Protein AF-A0A7V2S3G7-F1 (afdb_monomer_lite)

Structure (mmCIF, N/CA/C/O backbone):
data_AF-A0A7V2S3G7-F1
#
_entry.id   AF-A0A7V2S3G7-F1
#
loop_
_atom_site.group_PDB
_atom_site.id
_atom_site.type_symbol
_atom_site.label_atom_id
_atom_site.label_alt_id
_atom_site.label_comp_id
_atom_site.label_asym_id
_atom_site.label_entity_id
_atom_site.label_seq_id
_atom_site.pdbx_PDB_ins_code
_atom_site.Cartn_x
_atom_site.Cartn_y
_atom_site.Cartn_z
_atom_site.occupancy
_atom_site.B_iso_or_equiv
_atom_site.auth_seq_id
_atom_site.auth_comp_id
_atom_site.auth_asym_id
_atom_site.auth_atom_id
_atom_site.pdbx_PDB_model_num
ATOM 1 N N . GLY A 1 1 ? -11.146 9.012 4.480 1.00 79.06 1 GLY A N 1
ATOM 2 C CA . GLY A 1 1 ? -12.473 9.544 4.109 1.00 79.06 1 GLY A CA 1
ATOM 3 C C . GLY A 1 1 ? -12.677 10.913 4.724 1.00 79.06 1 GLY A C 1
ATOM 4 O O . GLY A 1 1 ? -11.947 11.265 5.648 1.00 79.06 1 GLY A O 1
ATOM 5 N N . ARG A 1 2 ? -13.649 11.676 4.220 1.00 82.81 2 ARG A N 1
ATOM 6 C CA . ARG A 1 2 ? -13.966 13.032 4.687 1.00 82.81 2 ARG A CA 1
ATOM 7 C C . ARG A 1 2 ? -15.419 13.086 5.150 1.00 82.81 2 ARG A C 1
ATOM 9 O O . ARG A 1 2 ? -16.296 12.573 4.460 1.00 82.81 2 ARG A O 1
ATOM 16 N N . HIS A 1 3 ? -15.658 13.686 6.301 1.00 82.56 3 HIS A N 1
ATOM 17 C CA . HIS A 1 3 ? -16.981 13.988 6.823 1.00 82.56 3 HIS A CA 1
ATOM 18 C C . HIS A 1 3 ? -17.018 15.472 7.203 1.00 82.56 3 HIS A C 1
ATOM 20 O O . HIS A 1 3 ? -16.137 15.926 7.933 1.00 82.56 3 HIS A O 1
ATOM 26 N N . GLY A 1 4 ? -17.993 16.220 6.680 1.00 81.88 4 GLY A N 1
ATOM 27 C CA . GLY A 1 4 ? -18.073 17.678 6.836 1.00 81.88 4 GLY A CA 1
ATOM 28 C C . GLY A 1 4 ? -17.220 18.469 5.832 1.00 81.88 4 GLY A C 1
ATOM 29 O O . GLY A 1 4 ? -16.763 17.937 4.815 1.00 81.88 4 GLY A O 1
ATOM 30 N N . ASN A 1 5 ? -17.026 19.762 6.108 1.00 81.44 5 ASN A N 1
ATOM 31 C CA . ASN A 1 5 ? -16.359 20.702 5.204 1.00 81.44 5 ASN A CA 1
ATOM 32 C C . ASN A 1 5 ? -14.865 20.869 5.539 1.00 81.44 5 ASN A C 1
ATOM 34 O O . ASN A 1 5 ? -14.447 21.893 6.065 1.00 81.44 5 ASN A O 1
ATOM 38 N N . LEU A 1 6 ? -14.069 19.832 5.269 1.00 81.94 6 LEU A N 1
ATOM 39 C CA . LEU A 1 6 ? -12.608 19.865 5.440 1.00 81.94 6 LEU A CA 1
ATOM 40 C C . LEU A 1 6 ? -11.884 20.187 4.121 1.00 81.94 6 LEU A C 1
ATOM 42 O O . LEU A 1 6 ? -12.415 19.837 3.055 1.00 81.94 6 LEU A O 1
ATOM 46 N N . PRO A 1 7 ? -10.671 20.776 4.165 1.00 82.31 7 PRO A N 1
ATOM 47 C CA . PRO A 1 7 ? -9.811 20.928 2.994 1.00 82.31 7 PRO A CA 1
ATOM 48 C C . PRO A 1 7 ? -9.631 19.600 2.250 1.00 82.31 7 PRO A C 1
ATOM 50 O O . PRO A 1 7 ? -9.636 18.527 2.850 1.00 82.31 7 PRO A O 1
ATOM 53 N N . ARG A 1 8 ? -9.462 19.650 0.925 1.00 73.25 8 ARG A N 1
ATOM 54 C CA . ARG A 1 8 ? -9.462 18.445 0.070 1.00 73.25 8 ARG A CA 1
ATOM 55 C C . ARG A 1 8 ? -8.387 17.417 0.449 1.00 73.25 8 ARG A C 1
ATOM 57 O O . ARG A 1 8 ? -8.601 16.225 0.248 1.00 73.25 8 ARG A O 1
ATOM 64 N N . MET A 1 9 ? -7.265 17.883 0.994 1.00 75.88 9 MET A N 1
ATOM 65 C CA . MET A 1 9 ? -6.134 17.045 1.408 1.00 75.88 9 MET A CA 1
ATOM 66 C C . MET A 1 9 ? -6.301 16.470 2.822 1.00 75.88 9 MET A C 1
ATOM 68 O O . MET A 1 9 ? -5.511 15.629 3.239 1.00 75.88 9 MET A O 1
ATOM 72 N N . GLU A 1 10 ? -7.341 16.873 3.556 1.00 79.50 10 GLU A N 1
ATOM 73 C CA . GLU A 1 10 ? -7.599 16.378 4.900 1.00 79.50 10 GLU A CA 1
ATOM 74 C C . GLU A 1 10 ? -8.640 15.260 4.919 1.00 79.50 10 GLU A C 1
ATOM 76 O O . GLU A 1 10 ? -9.700 15.290 4.288 1.00 79.50 10 GLU A O 1
ATOM 81 N N . THR A 1 11 ? -8.336 14.248 5.721 1.00 82.25 11 THR A N 1
ATOM 82 C CA . THR A 1 11 ? -9.245 13.149 6.038 1.00 82.25 11 THR A CA 1
ATOM 83 C C . THR A 1 11 ? -9.568 13.179 7.524 1.00 82.25 11 THR A C 1
ATOM 85 O O . THR A 1 11 ? -8.735 13.565 8.325 1.00 82.25 11 THR A O 1
ATOM 88 N N . ASN A 1 12 ? -10.758 12.764 7.930 1.00 85.12 12 ASN A N 1
ATOM 89 C CA . ASN A 1 12 ? -11.127 12.633 9.349 1.00 85.12 12 ASN A CA 1
ATOM 90 C C . ASN A 1 12 ? -11.925 11.358 9.633 1.00 85.12 12 ASN A C 1
ATOM 92 O O . ASN A 1 12 ? -12.243 11.060 10.777 1.00 85.12 12 ASN A O 1
ATOM 96 N N . ARG A 1 13 ? -12.228 10.576 8.594 1.00 88.69 13 ARG A N 1
ATOM 97 C CA . ARG A 1 13 ? -12.932 9.302 8.704 1.00 88.69 13 ARG A CA 1
ATOM 98 C C . ARG A 1 13 ? -12.038 8.168 8.227 1.00 88.69 13 ARG A C 1
ATOM 100 O O . ARG A 1 13 ? -11.567 8.201 7.084 1.00 88.69 13 ARG A O 1
ATOM 107 N N . LEU A 1 14 ? -11.869 7.150 9.067 1.00 92.38 14 LEU A N 1
ATOM 108 C CA . LEU A 1 14 ? -11.242 5.892 8.679 1.00 92.38 14 LEU A CA 1
ATOM 109 C C . LEU A 1 14 ? -12.155 5.161 7.683 1.00 92.38 14 LEU A C 1
ATOM 111 O O . LEU A 1 14 ? -13.349 5.001 7.931 1.00 92.38 14 LEU A O 1
ATOM 115 N N . VAL A 1 15 ? -11.606 4.758 6.538 1.00 92.94 15 VAL A N 1
ATOM 116 C CA . VAL A 1 15 ? -12.339 4.035 5.489 1.00 92.94 15 VAL A CA 1
ATOM 117 C C . VAL A 1 15 ? -11.850 2.595 5.483 1.00 92.94 15 VAL A C 1
ATOM 119 O O . VAL A 1 15 ? -10.666 2.351 5.287 1.00 92.94 15 VAL A O 1
ATOM 122 N N . THR A 1 16 ? -12.768 1.659 5.704 1.00 94.50 16 THR A N 1
ATOM 123 C CA . THR A 1 16 ? -12.495 0.211 5.777 1.00 94.50 16 THR A CA 1
ATOM 124 C C . THR A 1 16 ? -13.376 -0.592 4.814 1.00 94.50 16 THR A C 1
ATOM 126 O O . THR A 1 16 ? -13.450 -1.816 4.892 1.00 94.50 16 THR A O 1
ATOM 129 N N . GLU A 1 17 ? -14.062 0.098 3.902 1.00 91.25 17 GLU A N 1
ATOM 130 C CA . GLU A 1 17 ? -15.007 -0.474 2.943 1.00 91.25 17 GLU A CA 1
ATOM 131 C C . GLU A 1 17 ? -14.403 -0.573 1.534 1.00 91.25 17 GLU A C 1
ATOM 133 O O . GLU A 1 17 ? -13.389 0.053 1.212 1.00 91.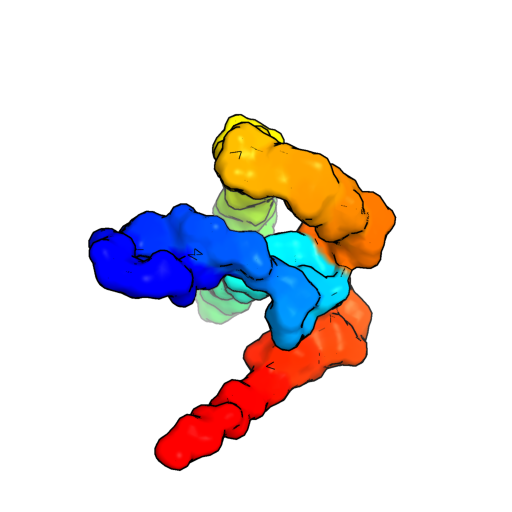25 17 GLU A O 1
ATOM 138 N N . GLY A 1 18 ? -15.035 -1.377 0.674 1.00 90.38 18 GLY A N 1
ATOM 139 C CA . GLY A 1 18 ? -14.561 -1.618 -0.690 1.00 90.38 18 GLY A CA 1
ATOM 140 C C . GLY A 1 18 ? -13.184 -2.299 -0.700 1.00 90.38 18 GLY A C 1
ATOM 141 O O . GLY A 1 18 ? -12.998 -3.271 0.038 1.00 90.38 18 GLY A O 1
ATOM 142 N N . PRO A 1 19 ? -12.207 -1.824 -1.493 1.00 92.50 19 PRO A N 1
ATOM 143 C CA . PRO A 1 19 ? -10.883 -2.446 -1.556 1.00 92.50 19 PRO A CA 1
ATOM 144 C C . PRO A 1 19 ? -10.117 -2.362 -0.226 1.00 92.50 19 PRO A C 1
ATOM 146 O O . PRO A 1 19 ? -9.352 -3.272 0.099 1.00 92.50 19 PRO A O 1
ATOM 149 N N . TYR A 1 20 ? -10.395 -1.340 0.594 1.00 93.44 20 TYR A N 1
ATOM 150 C CA . TYR A 1 20 ? -9.816 -1.196 1.933 1.00 93.44 20 TYR A CA 1
ATOM 151 C C . TYR A 1 20 ? -10.282 -2.294 2.902 1.00 93.44 20 TYR A C 1
ATOM 153 O O . TYR A 1 20 ? -9.641 -2.547 3.910 1.00 93.44 20 TYR A O 1
ATOM 161 N N . ARG A 1 21 ? -11.355 -3.033 2.596 1.00 94.62 21 ARG A N 1
ATOM 162 C CA . ARG A 1 21 ? -11.751 -4.197 3.406 1.00 94.62 21 ARG A CA 1
ATOM 163 C C . ARG A 1 21 ? -10.739 -5.343 3.319 1.00 94.62 21 ARG A C 1
ATOM 165 O O . ARG A 1 21 ? -10.658 -6.167 4.226 1.00 94.62 21 ARG A O 1
ATOM 172 N N . HIS A 1 22 ? -10.016 -5.432 2.207 1.00 94.62 22 HIS A N 1
ATOM 173 C CA . HIS A 1 22 ? -9.153 -6.566 1.888 1.00 94.62 22 HIS A CA 1
ATOM 174 C C . HIS A 1 22 ? -7.669 -6.273 2.091 1.00 94.62 22 HIS A C 1
ATOM 176 O O . HIS A 1 22 ? -6.885 -7.200 2.292 1.00 94.62 22 HIS A O 1
ATOM 182 N N . MET A 1 23 ? -7.278 -5.003 2.024 1.00 95.94 23 MET A N 1
ATOM 183 C CA . MET A 1 23 ? -5.903 -4.571 2.222 1.00 95.94 23 MET A CA 1
ATOM 184 C C . MET A 1 23 ? -5.851 -3.119 2.690 1.00 95.94 23 MET A C 1
ATOM 186 O O . MET A 1 23 ? -6.697 -2.318 2.303 1.00 95.94 23 MET A O 1
ATOM 190 N N . ARG A 1 24 ? -4.851 -2.765 3.501 1.00 96.12 24 ARG A N 1
ATOM 191 C CA . ARG A 1 24 ? -4.719 -1.403 4.043 1.00 96.12 24 ARG A CA 1
ATOM 192 C C . ARG A 1 24 ? -4.291 -0.381 2.996 1.00 96.12 24 ARG A C 1
ATOM 194 O O . ARG A 1 24 ? -4.710 0.770 3.078 1.00 96.12 24 ARG A O 1
ATOM 201 N N . HIS A 1 25 ? -3.542 -0.834 1.990 1.00 95.56 25 HIS A N 1
ATOM 202 C CA . HIS A 1 25 ? -2.840 0.020 1.034 1.00 95.56 25 HIS A CA 1
ATOM 203 C C . HIS A 1 25 ? -3.171 -0.323 -0.435 1.00 95.56 25 HIS A C 1
ATOM 205 O O . HIS A 1 25 ? -2.266 -0.590 -1.226 1.00 95.56 25 HIS A O 1
ATOM 211 N N . PRO A 1 26 ? -4.459 -0.334 -0.847 1.00 93.56 26 PRO A N 1
ATOM 212 C CA . PRO A 1 26 ? -4.854 -0.745 -2.199 1.00 93.56 26 PRO A CA 1
ATOM 213 C C . PRO A 1 26 ? -4.347 0.192 -3.300 1.00 93.56 26 PRO A C 1
ATOM 215 O O . PRO A 1 26 ? -4.079 -0.261 -4.408 1.00 93.56 26 PRO A O 1
ATOM 218 N N . MET A 1 27 ? -4.188 1.485 -3.003 1.00 91.31 27 MET A N 1
ATOM 219 C CA . MET A 1 27 ? -3.632 2.463 -3.944 1.00 91.31 27 MET A CA 1
ATOM 220 C C . MET A 1 27 ? -2.148 2.190 -4.219 1.00 91.31 27 MET A C 1
ATOM 222 O O . MET A 1 27 ? -1.731 2.132 -5.374 1.00 91.31 27 MET A O 1
ATOM 226 N N . HIS A 1 28 ? -1.376 1.941 -3.157 1.00 93.62 28 HIS A N 1
ATOM 227 C CA . HIS A 1 28 ? 0.047 1.602 -3.243 1.00 93.62 28 HIS A CA 1
ATOM 228 C C . HIS A 1 28 ? 0.290 0.302 -3.995 1.00 93.62 28 HIS A C 1
ATOM 230 O O . HIS A 1 28 ? 1.297 0.168 -4.676 1.00 93.62 28 HIS A O 1
ATOM 236 N N . LEU A 1 29 ? -0.662 -0.635 -3.963 1.00 92.06 29 LEU A N 1
ATOM 237 C CA . LEU A 1 29 ? -0.558 -1.842 -4.774 1.00 92.06 29 LEU A CA 1
ATOM 238 C C . LEU A 1 29 ? -0.443 -1.524 -6.274 1.00 92.06 29 LEU A C 1
ATOM 240 O O . LEU A 1 29 ? 0.394 -2.106 -6.954 1.00 92.06 29 LEU A O 1
ATOM 244 N N . GLY A 1 30 ? -1.248 -0.590 -6.788 1.00 88.56 30 GLY A N 1
ATOM 245 C CA . GLY A 1 30 ? -1.144 -0.149 -8.182 1.00 88.56 30 GLY A CA 1
ATOM 246 C C . GLY A 1 30 ? 0.191 0.538 -8.472 1.00 88.56 30 GLY A C 1
ATOM 247 O O . GLY A 1 30 ? 0.808 0.272 -9.503 1.00 88.56 30 GLY A O 1
ATOM 248 N N . LEU A 1 31 ? 0.666 1.356 -7.529 1.00 88.88 31 LEU A N 1
ATOM 249 C CA . LEU A 1 31 ? 1.953 2.041 -7.632 1.00 88.88 31 LEU A CA 1
ATOM 250 C C . LEU A 1 31 ? 3.143 1.071 -7.600 1.00 88.88 31 LEU A C 1
ATOM 252 O O . LEU A 1 31 ? 4.156 1.356 -8.211 1.00 88.88 31 LEU A O 1
ATOM 256 N N . LEU A 1 32 ? 3.025 -0.099 -6.965 1.00 88.81 32 LEU A N 1
ATOM 257 C CA . LEU A 1 32 ? 4.060 -1.138 -7.034 1.00 88.81 32 LEU A CA 1
ATOM 258 C C . LEU A 1 32 ? 4.151 -1.776 -8.428 1.00 88.81 32 LEU A C 1
ATOM 260 O O . LEU A 1 32 ? 5.236 -2.136 -8.877 1.00 88.81 32 LEU A O 1
ATOM 264 N N . PHE A 1 33 ? 3.020 -1.930 -9.122 1.00 88.56 33 PHE A N 1
ATOM 265 C CA . PHE A 1 33 ? 2.980 -2.584 -10.433 1.00 88.56 33 PHE A CA 1
ATOM 266 C C . PHE A 1 33 ? 3.255 -1.641 -11.602 1.00 88.56 33 PHE A C 1
ATOM 268 O O . PHE A 1 33 ? 3.726 -2.099 -12.641 1.00 88.56 33 PHE A O 1
ATOM 275 N N . PHE A 1 34 ? 2.968 -0.348 -11.461 1.00 87.50 34 PHE A N 1
ATOM 276 C CA . PHE A 1 34 ? 3.137 0.617 -12.546 1.00 87.50 34 PHE A CA 1
ATOM 277 C C . PHE A 1 34 ? 4.596 0.730 -13.048 1.00 87.50 34 PHE A C 1
ATOM 279 O O . PHE A 1 34 ? 4.814 0.558 -14.250 1.00 87.50 34 PHE A O 1
ATOM 286 N N . PRO A 1 35 ? 5.608 0.907 -12.180 1.00 84.00 35 PRO A N 1
ATOM 287 C CA . PRO A 1 35 ? 7.010 0.966 -12.583 1.00 84.00 35 PRO A CA 1
ATOM 288 C C . PRO A 1 35 ? 7.481 -0.354 -13.170 1.00 84.00 3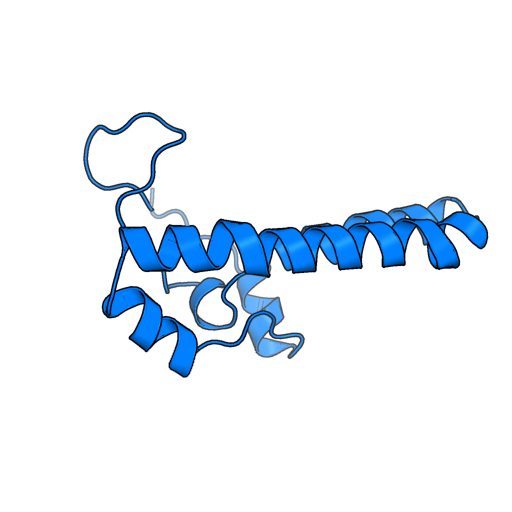5 PRO A C 1
ATOM 290 O O . PRO A 1 35 ? 8.228 -0.359 -14.139 1.00 84.00 35 PRO A O 1
ATOM 293 N N . LEU A 1 36 ? 7.008 -1.478 -12.624 1.00 85.94 36 LEU A N 1
ATOM 294 C CA . LEU A 1 36 ? 7.326 -2.804 -13.138 1.00 85.94 36 LEU A CA 1
ATOM 295 C C . LEU A 1 36 ? 6.794 -2.986 -14.567 1.00 85.94 36 LEU A C 1
ATOM 297 O O . LEU A 1 36 ? 7.537 -3.403 -15.451 1.00 85.94 36 LEU A O 1
ATOM 301 N N . ALA A 1 37 ? 5.532 -2.630 -14.815 1.00 88.56 37 ALA A N 1
ATOM 302 C CA . ALA A 1 37 ? 4.933 -2.681 -16.147 1.00 88.56 37 ALA A CA 1
ATOM 303 C C . ALA A 1 37 ? 5.666 -1.761 -17.135 1.00 88.56 37 ALA A C 1
ATOM 305 O O . ALA A 1 37 ? 5.947 -2.162 -18.265 1.00 88.56 37 ALA A O 1
ATOM 306 N N . PHE A 1 38 ? 6.028 -0.554 -16.695 1.00 87.31 38 PHE A N 1
ATOM 307 C CA . PHE A 1 38 ? 6.812 0.381 -17.497 1.00 87.31 38 PHE A CA 1
ATOM 308 C C . PHE A 1 38 ? 8.216 -0.160 -17.807 1.00 87.31 38 PHE A C 1
ATOM 310 O O . PHE A 1 38 ? 8.667 -0.079 -18.946 1.00 87.31 38 PHE A O 1
ATOM 317 N N . ALA A 1 39 ? 8.882 -0.776 -16.830 1.00 86.62 39 ALA A N 1
ATOM 318 C CA . ALA A 1 39 ? 10.198 -1.389 -16.981 1.00 86.62 39 ALA A CA 1
ATOM 319 C C . ALA A 1 39 ? 10.194 -2.513 -18.027 1.00 86.62 39 ALA A C 1
ATOM 321 O O . ALA A 1 39 ? 11.091 -2.584 -18.868 1.00 86.62 39 ALA A O 1
ATOM 322 N N . PHE A 1 40 ? 9.159 -3.361 -17.994 1.00 87.19 40 PHE A N 1
ATOM 323 C CA . PHE A 1 40 ? 8.944 -4.400 -19.000 1.00 87.19 40 PHE A CA 1
ATOM 324 C C . PHE A 1 40 ? 8.731 -3.807 -20.393 1.00 87.19 40 PHE A C 1
ATOM 326 O O . PHE A 1 40 ? 9.328 -4.294 -21.350 1.00 87.19 40 PHE A O 1
ATOM 333 N N . LEU A 1 41 ? 7.932 -2.741 -20.511 1.00 89.44 41 LEU A N 1
ATOM 334 C CA . LEU A 1 41 ? 7.677 -2.080 -21.793 1.00 89.44 41 LEU A CA 1
ATOM 335 C C . LEU A 1 41 ? 8.929 -1.390 -22.358 1.00 89.44 41 LEU A C 1
ATOM 337 O O . LEU A 1 41 ? 9.155 -1.419 -23.563 1.00 89.44 41 LEU A O 1
ATOM 341 N N . ALA A 1 42 ? 9.756 -0.803 -21.492 1.00 88.75 42 ALA A N 1
ATOM 342 C CA . ALA A 1 42 ? 11.016 -0.170 -21.869 1.00 88.75 42 ALA A CA 1
ATOM 343 C C . ALA A 1 42 ? 12.114 -1.180 -22.258 1.00 88.75 42 ALA A C 1
ATOM 345 O O . ALA A 1 42 ? 13.137 -0.780 -22.809 1.00 88.75 42 ALA A O 1
ATOM 346 N N . GLY A 1 43 ? 11.938 -2.472 -21.948 1.00 87.94 43 GLY A N 1
ATOM 347 C CA . GLY A 1 43 ? 12.895 -3.529 -22.287 1.00 87.94 43 GLY A CA 1
ATOM 348 C C . GLY A 1 43 ? 14.254 -3.400 -21.591 1.00 87.94 43 GLY A C 1
ATOM 349 O O . GLY A 1 43 ? 15.237 -3.951 -22.078 1.00 87.94 43 GLY A O 1
ATOM 350 N N . SER A 1 44 ? 14.335 -2.666 -20.474 1.00 86.31 44 SER A N 1
ATOM 351 C CA . SER A 1 44 ? 15.591 -2.390 -19.767 1.00 86.31 44 SER A CA 1
ATOM 352 C C . SER A 1 44 ? 15.740 -3.274 -18.522 1.00 86.31 44 SER A C 1
ATOM 354 O O . SER A 1 44 ? 15.049 -3.040 -17.523 1.00 86.31 44 SER A O 1
ATOM 356 N N . PRO A 1 45 ? 16.667 -4.255 -18.516 1.00 85.94 45 PRO A N 1
ATOM 357 C CA . PRO A 1 45 ? 16.899 -5.116 -17.356 1.00 85.94 45 PRO A CA 1
ATOM 358 C C . PRO A 1 45 ? 17.291 -4.332 -16.102 1.00 85.94 45 PRO A C 1
ATOM 360 O O . PRO A 1 45 ? 16.848 -4.667 -15.008 1.00 85.94 45 PRO A O 1
ATOM 363 N N . SER A 1 46 ? 18.057 -3.247 -16.246 1.00 84.81 46 SER A N 1
ATOM 364 C CA . SER A 1 46 ? 18.450 -2.386 -15.123 1.00 84.81 46 SER A CA 1
ATOM 365 C C . SER A 1 46 ? 17.243 -1.733 -14.450 1.00 84.81 46 SER A C 1
ATOM 367 O O . SER A 1 46 ? 17.207 -1.594 -13.230 1.00 84.81 46 SER A O 1
ATOM 369 N N . PHE A 1 47 ? 16.219 -1.368 -15.222 1.00 85.81 47 PHE A N 1
ATOM 370 C CA . PHE A 1 47 ? 15.005 -0.766 -14.676 1.00 85.81 47 PHE A CA 1
ATOM 371 C C . PHE A 1 47 ? 14.180 -1.791 -13.883 1.00 85.81 47 PHE A C 1
ATOM 373 O O . PHE A 1 47 ? 13.680 -1.489 -12.801 1.00 85.81 47 PHE A O 1
ATOM 380 N N . ILE A 1 48 ? 14.111 -3.026 -14.385 1.00 87.31 48 ILE A N 1
ATOM 381 C CA . ILE A 1 48 ? 13.414 -4.144 -13.736 1.00 87.31 48 ILE A CA 1
ATOM 382 C C . ILE A 1 48 ? 14.145 -4.590 -12.463 1.00 87.31 48 ILE A C 1
ATOM 384 O O . ILE A 1 48 ? 13.504 -4.868 -11.455 1.00 87.31 48 ILE A O 1
ATOM 388 N N . LEU A 1 49 ? 15.477 -4.680 -12.506 1.00 89.56 49 LEU A N 1
ATOM 389 C CA . LEU A 1 49 ? 16.276 -5.279 -11.433 1.00 89.56 49 LEU A CA 1
ATOM 390 C C . LEU A 1 49 ? 16.713 -4.282 -10.356 1.00 89.56 49 LEU A C 1
ATOM 392 O O . LEU A 1 49 ? 17.012 -4.703 -9.242 1.00 89.56 49 LEU A O 1
ATOM 396 N N . ILE A 1 50 ? 16.763 -2.985 -10.667 1.00 90.69 50 ILE A N 1
ATOM 397 C CA . ILE A 1 50 ? 17.260 -1.959 -9.738 1.00 90.69 50 ILE A CA 1
ATOM 398 C C . ILE A 1 50 ? 16.150 -0.979 -9.378 1.00 90.69 50 ILE A C 1
ATOM 400 O O . ILE A 1 50 ? 15.800 -0.852 -8.207 1.00 90.69 50 ILE A O 1
ATOM 404 N N . ILE A 1 51 ? 15.577 -0.301 -10.375 1.00 89.94 51 ILE A N 1
ATOM 405 C CA . ILE A 1 51 ? 14.659 0.819 -10.130 1.00 89.94 51 ILE A CA 1
ATOM 406 C C . ILE A 1 51 ? 13.347 0.338 -9.509 1.00 89.94 51 ILE A C 1
ATOM 408 O O . ILE A 1 51 ? 12.967 0.834 -8.451 1.00 89.94 51 ILE A O 1
ATOM 412 N N . ALA A 1 52 ? 12.689 -0.661 -10.103 1.00 89.62 52 ALA A N 1
ATOM 413 C CA . ALA A 1 52 ? 11.413 -1.155 -9.586 1.00 89.62 52 ALA A CA 1
ATOM 414 C C . ALA A 1 52 ? 11.517 -1.720 -8.146 1.00 89.62 52 ALA A C 1
ATOM 416 O O . ALA A 1 52 ? 10.688 -1.354 -7.308 1.00 89.62 52 ALA A O 1
ATOM 417 N N . PRO A 1 53 ? 12.533 -2.534 -7.784 1.00 91.50 53 PRO A N 1
ATOM 418 C CA . PRO A 1 53 ? 12.731 -2.963 -6.400 1.00 91.50 53 PRO A CA 1
ATOM 419 C C . PRO A 1 53 ? 13.069 -1.816 -5.443 1.00 91.50 53 PRO A C 1
ATOM 421 O O . PRO A 1 53 ? 12.580 -1.813 -4.313 1.00 91.50 53 PRO A O 1
ATOM 424 N N . ALA A 1 54 ? 13.878 -0.840 -5.872 1.00 93.25 54 ALA A N 1
ATOM 425 C CA . ALA A 1 54 ? 14.229 0.315 -5.046 1.00 93.25 54 ALA A CA 1
ATOM 426 C C . ALA A 1 54 ? 13.002 1.186 -4.736 1.00 93.25 54 ALA A C 1
ATOM 428 O O . ALA A 1 54 ? 12.795 1.575 -3.586 1.00 93.25 54 ALA A O 1
ATOM 429 N N . GLU A 1 55 ? 12.154 1.437 -5.732 1.00 92.31 55 GLU A N 1
ATOM 430 C CA . GLU A 1 55 ? 10.897 2.163 -5.556 1.00 92.31 55 GLU A CA 1
ATOM 431 C C . GLU A 1 55 ? 9.922 1.399 -4.653 1.00 92.31 55 GLU A C 1
ATOM 433 O O . GLU A 1 55 ? 9.345 1.977 -3.728 1.00 92.31 55 GLU A O 1
ATOM 438 N N . ALA A 1 56 ? 9.787 0.085 -4.857 1.00 92.62 56 ALA A N 1
ATOM 439 C CA . ALA A 1 56 ? 8.969 -0.759 -3.997 1.00 92.62 56 ALA A CA 1
ATOM 440 C C . ALA A 1 56 ? 9.441 -0.708 -2.537 1.00 92.62 56 ALA A C 1
ATOM 442 O O . ALA A 1 56 ? 8.629 -0.537 -1.626 1.00 92.62 56 ALA A O 1
ATOM 443 N N . LEU A 1 57 ? 10.753 -0.801 -2.304 1.00 95.44 57 LEU A N 1
ATOM 444 C CA . LEU A 1 57 ? 11.333 -0.688 -0.969 1.00 95.44 57 LEU A CA 1
ATOM 445 C C . LEU A 1 57 ? 11.054 0.686 -0.351 1.00 95.44 57 LEU A C 1
ATOM 447 O O . LEU A 1 57 ? 10.608 0.757 0.793 1.00 95.44 57 LEU A O 1
ATOM 451 N N . PHE A 1 58 ? 11.272 1.765 -1.104 1.00 95.69 58 PHE A N 1
ATOM 452 C CA . PHE A 1 58 ? 11.005 3.126 -0.645 1.00 95.69 58 PHE A CA 1
ATOM 453 C C . PHE A 1 58 ? 9.544 3.304 -0.212 1.00 95.69 58 PHE A C 1
ATOM 455 O O . PHE A 1 58 ? 9.271 3.791 0.885 1.00 95.69 58 PHE A O 1
ATOM 462 N N . MET A 1 59 ? 8.599 2.826 -1.019 1.00 95.25 59 MET A N 1
ATOM 463 C CA . MET A 1 59 ? 7.170 2.881 -0.711 1.00 95.25 59 MET A CA 1
ATOM 464 C C . MET A 1 59 ? 6.812 2.088 0.553 1.00 95.25 59 MET A C 1
ATOM 466 O O . MET A 1 59 ? 6.078 2.580 1.408 1.00 95.25 59 MET A O 1
ATOM 470 N N . LEU A 1 60 ? 7.367 0.882 0.722 1.00 95.50 60 LEU A N 1
ATOM 471 C CA . LEU A 1 60 ? 7.157 0.076 1.930 1.00 95.50 60 LEU A CA 1
ATOM 472 C C . LEU A 1 60 ? 7.701 0.768 3.187 1.00 95.50 60 LEU A C 1
ATOM 474 O O . LEU A 1 60 ? 7.079 0.691 4.250 1.00 95.50 60 LEU A O 1
ATOM 478 N N . LEU A 1 61 ? 8.841 1.455 3.076 1.00 97.25 61 LEU A N 1
ATOM 479 C CA . LEU A 1 61 ? 9.402 2.249 4.168 1.00 97.25 61 LEU A CA 1
ATOM 480 C C . LEU A 1 61 ? 8.501 3.441 4.507 1.00 97.25 61 LEU A C 1
ATOM 482 O O . LEU A 1 61 ? 8.192 3.637 5.683 1.00 97.25 61 LEU A O 1
ATOM 486 N N . MET A 1 62 ? 8.011 4.171 3.503 1.00 96.69 62 MET A N 1
ATOM 487 C CA . MET A 1 62 ? 7.074 5.285 3.690 1.00 96.69 62 MET A CA 1
ATOM 488 C C . MET A 1 62 ? 5.781 4.841 4.380 1.00 96.69 62 MET A C 1
ATOM 490 O O . MET A 1 62 ? 5.375 5.439 5.377 1.00 96.69 62 MET A O 1
ATOM 494 N N . ILE A 1 63 ? 5.184 3.731 3.937 1.00 96.44 63 ILE A N 1
ATOM 495 C CA . ILE A 1 63 ? 3.998 3.149 4.581 1.00 96.44 63 ILE A CA 1
ATOM 496 C C . ILE A 1 63 ? 4.279 2.842 6.056 1.00 96.44 63 ILE A C 1
ATOM 498 O O . ILE A 1 63 ? 3.502 3.197 6.943 1.00 96.44 63 ILE A O 1
ATOM 502 N N . LYS A 1 64 ? 5.403 2.176 6.328 1.00 97.06 64 LYS A N 1
ATOM 503 C CA . LYS A 1 64 ? 5.747 1.686 7.664 1.00 97.06 64 LYS A CA 1
ATOM 504 C C . LYS A 1 64 ? 6.076 2.806 8.651 1.00 97.06 64 LYS A C 1
ATOM 506 O O . LYS A 1 64 ? 5.728 2.686 9.823 1.00 97.06 64 LYS A O 1
ATOM 511 N N . TRP A 1 65 ? 6.800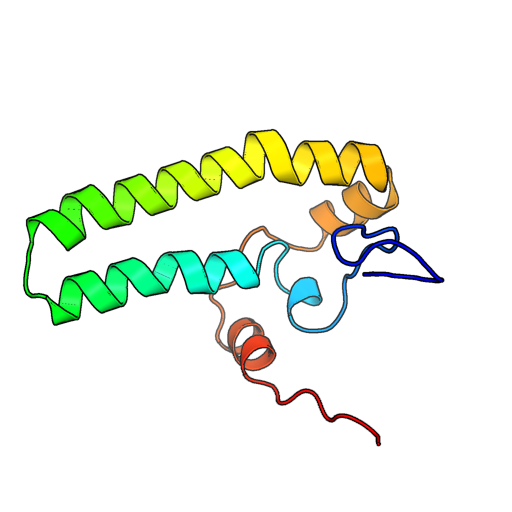 3.831 8.206 1.00 97.69 65 TRP A N 1
ATOM 512 C CA . TRP A 1 65 ? 7.385 4.851 9.085 1.00 97.69 65 TRP A CA 1
ATOM 513 C C . TRP A 1 65 ? 6.584 6.149 9.111 1.00 97.69 65 TRP A C 1
ATOM 515 O O . TRP A 1 65 ? 6.703 6.905 10.073 1.00 97.69 65 TRP A O 1
ATOM 525 N N . VAL A 1 66 ? 5.759 6.398 8.094 1.00 96.19 66 VAL A N 1
ATOM 526 C CA . VAL A 1 66 ? 4.987 7.637 7.971 1.00 96.19 66 VAL A CA 1
ATOM 527 C C . VAL A 1 66 ? 3.495 7.335 8.038 1.00 96.19 66 VAL A C 1
ATOM 529 O O . VAL A 1 66 ? 2.843 7.725 9.004 1.00 96.19 66 VAL A O 1
ATOM 532 N N . GLU A 1 67 ? 2.959 6.570 7.085 1.00 95.00 67 GLU A N 1
ATOM 533 C CA . GLU A 1 67 ? 1.502 6.435 6.935 1.00 95.00 67 GLU A CA 1
ATOM 534 C C . GLU A 1 67 ? 0.834 5.653 8.071 1.00 95.00 67 GLU A C 1
ATOM 536 O O . GLU A 1 67 ? -0.172 6.097 8.623 1.00 95.00 67 GLU A O 1
ATOM 541 N N . GLU A 1 68 ? 1.378 4.492 8.450 1.00 96.75 68 GLU A N 1
ATOM 542 C CA . GLU A 1 68 ? 0.813 3.668 9.527 1.00 96.75 68 GLU A CA 1
ATOM 543 C C . GLU A 1 68 ? 0.897 4.373 10.896 1.00 96.75 68 GLU A C 1
ATOM 545 O O . GLU A 1 68 ? -0.116 4.403 11.604 1.00 96.75 68 GLU A O 1
ATOM 550 N N . PRO A 1 69 ? 2.030 4.997 11.292 1.00 97.25 69 PRO A N 1
ATOM 551 C CA . PRO A 1 69 ? 2.091 5.792 12.516 1.00 97.25 69 PRO A CA 1
ATOM 552 C C . PRO A 1 69 ? 1.162 7.006 12.503 1.00 97.25 69 PRO A C 1
ATOM 554 O O . PRO A 1 69 ? 0.531 7.294 13.520 1.00 97.25 69 PRO A O 1
ATOM 557 N N . GLU A 1 70 ? 1.044 7.713 11.378 1.00 95.38 70 GLU A N 1
ATOM 558 C CA . GLU A 1 70 ? 0.135 8.854 11.256 1.00 95.38 70 GLU A CA 1
ATOM 559 C C . GLU A 1 70 ? -1.330 8.414 11.385 1.00 95.38 70 GLU A C 1
ATOM 561 O O . GLU A 1 70 ? -2.084 8.979 12.181 1.00 95.38 70 GLU A O 1
ATOM 566 N N . ALA A 1 71 ? -1.726 7.346 10.689 1.00 94.94 71 ALA A N 1
ATOM 567 C CA . ALA A 1 71 ? -3.065 6.776 10.793 1.00 94.94 71 ALA A CA 1
ATOM 568 C C . ALA A 1 71 ? -3.369 6.280 12.216 1.00 94.94 71 ALA A C 1
ATOM 570 O O . ALA A 1 71 ? -4.473 6.492 12.724 1.00 94.94 71 ALA A O 1
ATOM 571 N N . LEU A 1 72 ? -2.386 5.681 12.894 1.00 96.75 72 LEU A N 1
ATOM 572 C CA . LEU A 1 72 ? -2.508 5.265 14.288 1.00 96.75 72 LEU A CA 1
ATOM 573 C C . LEU A 1 72 ? -2.699 6.456 15.234 1.00 96.75 72 LEU A C 1
ATOM 575 O O . LEU A 1 72 ? -3.564 6.397 16.106 1.00 96.75 72 LEU A O 1
ATOM 579 N N . ARG A 1 73 ? -1.929 7.537 15.060 1.00 95.75 73 ARG A N 1
ATOM 580 C CA . ARG A 1 73 ? -2.080 8.778 15.843 1.00 95.75 73 ARG A CA 1
ATOM 581 C C . ARG A 1 73 ? -3.455 9.409 15.632 1.00 95.75 73 ARG A C 1
ATOM 583 O O . ARG A 1 73 ? -4.050 9.910 16.576 1.00 95.75 73 ARG A O 1
ATOM 590 N N . LYS A 1 74 ? -3.964 9.350 14.403 1.00 94.00 74 LYS A N 1
ATOM 591 C CA . LYS A 1 74 ? -5.212 9.994 13.989 1.00 94.00 74 LYS A CA 1
ATOM 592 C C . LYS A 1 74 ? -6.478 9.237 14.384 1.00 94.00 74 LYS A C 1
ATOM 594 O O . LYS A 1 74 ? -7.473 9.854 14.745 1.00 94.00 74 LYS A O 1
ATOM 599 N N . PHE A 1 75 ? -6.462 7.910 14.277 1.00 94.94 75 PHE A N 1
ATOM 600 C CA . PHE A 1 75 ? -7.653 7.066 14.432 1.00 94.94 75 PHE A CA 1
ATOM 601 C C . PHE A 1 75 ? -7.572 6.097 15.623 1.00 94.94 75 PHE A C 1
ATOM 603 O O . PHE A 1 75 ? -8.550 5.408 15.918 1.00 94.94 75 PHE A O 1
ATOM 610 N N . GLY A 1 76 ? -6.425 6.015 16.304 1.00 95.94 76 GLY A N 1
ATOM 611 C CA . GLY A 1 76 ? -6.258 5.280 17.557 1.00 95.94 76 GLY A CA 1
ATOM 612 C C . GLY A 1 76 ? -6.680 3.810 17.480 1.00 95.94 76 GLY A C 1
ATOM 613 O O . GLY A 1 76 ? -6.251 3.051 16.605 1.00 95.94 76 GLY A O 1
ATOM 614 N N . ASP A 1 77 ? -7.534 3.393 18.417 1.00 97.38 77 ASP A N 1
ATOM 615 C CA . ASP A 1 77 ? -7.961 1.997 18.558 1.00 97.38 77 ASP A CA 1
ATOM 616 C C . ASP A 1 77 ? -8.774 1.476 17.374 1.00 97.38 77 ASP A C 1
ATOM 618 O O . ASP A 1 77 ? -8.677 0.290 17.044 1.00 97.38 77 ASP A O 1
ATOM 622 N N . ALA A 1 78 ? -9.512 2.351 16.683 1.00 96.12 78 ALA A N 1
ATOM 623 C CA . ALA A 1 78 ? -10.232 1.978 15.471 1.00 96.12 78 ALA A CA 1
ATOM 624 C C . ALA A 1 78 ? -9.259 1.479 14.390 1.00 96.12 78 ALA A C 1
ATOM 626 O O . ALA A 1 78 ? -9.497 0.443 13.763 1.00 96.12 78 ALA A O 1
ATOM 627 N N . TYR A 1 79 ? -8.115 2.156 14.235 1.00 97.06 79 TYR A N 1
ATOM 628 C CA . TYR A 1 79 ? -7.069 1.718 13.314 1.00 97.06 79 TYR A CA 1
ATOM 629 C C . TYR A 1 79 ? -6.375 0.447 13.797 1.00 97.06 79 TYR A C 1
ATOM 631 O O . TYR A 1 79 ? -6.204 -0.481 13.013 1.00 97.06 79 TYR A O 1
ATOM 639 N N . ARG A 1 80 ? -6.072 0.321 15.099 1.00 97.25 80 ARG A N 1
ATOM 640 C CA . ARG A 1 80 ? -5.507 -0.928 15.651 1.00 97.25 80 ARG A CA 1
ATOM 641 C C . ARG A 1 80 ? -6.400 -2.135 15.382 1.00 97.25 80 ARG A C 1
ATOM 643 O O . ARG A 1 80 ? -5.903 -3.198 15.015 1.00 97.25 80 ARG A O 1
ATOM 650 N N . HIS A 1 81 ? -7.710 -1.986 15.561 1.00 97.56 81 HIS A N 1
ATOM 651 C CA . HIS A 1 81 ? -8.669 -3.049 15.284 1.00 97.56 81 HIS A CA 1
ATOM 652 C C . HIS A 1 81 ? -8.700 -3.419 13.799 1.00 97.56 81 HIS A C 1
ATOM 654 O O . HIS A 1 81 ? -8.706 -4.600 13.450 1.00 97.56 81 HIS A O 1
ATOM 660 N N . TYR A 1 82 ? -8.666 -2.412 12.929 1.00 97.31 82 TYR A N 1
ATOM 661 C CA . TYR A 1 82 ? -8.578 -2.598 11.489 1.00 97.31 82 TYR A CA 1
ATOM 662 C C . TYR A 1 82 ? -7.285 -3.322 11.070 1.00 97.31 82 TYR A C 1
ATOM 664 O O . TYR A 1 82 ? -7.350 -4.282 10.296 1.00 97.31 82 TYR A O 1
ATOM 672 N N . CYS A 1 83 ? -6.133 -2.959 11.645 1.00 96.88 83 CYS A N 1
ATOM 673 C CA . CYS A 1 83 ? -4.846 -3.586 11.336 1.00 96.88 83 CYS A CA 1
ATOM 674 C C . CYS A 1 83 ? -4.772 -5.068 11.726 1.00 96.88 83 CYS A C 1
ATOM 676 O O . CYS A 1 83 ? -4.079 -5.836 11.061 1.00 96.88 83 CYS A O 1
ATOM 678 N N . ARG A 1 84 ? -5.510 -5.501 12.757 1.00 97.19 84 ARG A N 1
ATOM 679 C CA . ARG A 1 84 ? -5.578 -6.922 13.144 1.00 97.19 84 ARG A CA 1
ATOM 680 C C . ARG A 1 84 ? -6.321 -7.795 12.133 1.00 97.19 84 ARG A C 1
ATOM 682 O O . ARG A 1 84 ? -6.092 -8.997 12.093 1.00 97.19 84 ARG A O 1
ATOM 689 N N . LYS A 1 85 ? -7.228 -7.209 11.350 1.00 96.31 85 LYS A N 1
ATOM 690 C CA . LYS A 1 85 ? -8.126 -7.941 10.442 1.00 96.31 85 LYS A CA 1
ATOM 691 C C . LYS A 1 85 ? -7.714 -7.859 8.975 1.00 96.31 85 LYS A C 1
ATOM 693 O O . LYS A 1 85 ? -8.143 -8.691 8.182 1.00 96.31 85 LYS A O 1
ATOM 698 N N . THR A 1 86 ? -6.904 -6.867 8.621 1.00 96.81 86 THR A N 1
ATOM 699 C CA . THR A 1 86 ? -6.672 -6.491 7.223 1.00 96.81 86 THR A CA 1
ATOM 700 C C . THR A 1 86 ? -5.177 -6.419 6.960 1.00 96.81 86 THR A C 1
ATOM 702 O O . THR A 1 86 ? -4.549 -5.591 7.599 1.00 96.81 86 THR A O 1
ATOM 705 N N . PRO A 1 87 ? -4.568 -7.214 6.067 1.00 96.56 87 PRO A N 1
ATOM 706 C CA . PRO A 1 87 ? -3.129 -7.148 5.774 1.00 96.56 87 PRO A CA 1
ATOM 707 C C . PRO A 1 87 ? -2.738 -5.858 5.025 1.00 96.56 87 PRO A C 1
ATOM 709 O O . PRO A 1 87 ? -3.604 -5.117 4.566 1.00 96.56 87 PRO A O 1
ATOM 712 N N . TRP A 1 88 ? -1.436 -5.588 4.844 1.00 95.56 88 TRP A N 1
ATOM 713 C CA . TRP A 1 88 ? -0.979 -4.474 3.987 1.00 95.56 88 TRP A CA 1
ATOM 714 C C . TRP A 1 88 ? -1.436 -4.616 2.544 1.00 95.56 88 TRP A C 1
ATOM 716 O O . TRP A 1 88 ? -1.999 -3.673 1.994 1.00 95.56 88 TRP A O 1
ATOM 726 N N . PHE A 1 89 ? -1.258 -5.812 1.983 1.00 95.31 89 PHE A N 1
ATOM 727 C CA . PHE A 1 89 ? -1.612 -6.149 0.610 1.00 95.31 89 PHE A CA 1
ATOM 728 C C . PHE A 1 89 ? -2.342 -7.493 0.569 1.00 95.31 89 PHE A C 1
ATOM 730 O O . PHE A 1 89 ? -2.062 -8.387 1.369 1.00 95.31 89 PHE A O 1
ATOM 737 N N . CYS A 1 90 ? -3.261 -7.650 -0.385 1.00 94.44 90 CYS A N 1
ATOM 738 C CA . CYS A 1 90 ? -3.892 -8.931 -0.691 1.00 94.44 90 CYS A CA 1
ATOM 739 C C . CYS A 1 90 ? -3.848 -9.179 -2.203 1.00 94.44 90 CYS A C 1
ATOM 741 O O . CYS A 1 90 ? -4.609 -8.582 -2.959 1.00 94.44 90 CYS A O 1
ATOM 743 N N . LEU A 1 91 ? -2.981 -10.099 -2.633 1.00 91.38 91 LEU A N 1
ATOM 744 C CA . LEU A 1 91 ? -2.817 -10.487 -4.042 1.00 91.38 91 LEU A CA 1
ATOM 745 C C . LEU A 1 91 ? -3.787 -11.594 -4.488 1.00 91.38 91 LEU A C 1
ATOM 747 O O . LEU A 1 91 ? -3.709 -12.081 -5.612 1.00 91.38 91 LEU A O 1
ATOM 751 N N . LYS A 1 92 ? -4.713 -12.019 -3.617 1.00 92.69 92 LYS A N 1
ATOM 752 C CA . LYS A 1 92 ? -5.732 -13.005 -3.992 1.00 92.69 92 LYS A CA 1
ATOM 753 C C . LYS A 1 92 ? -6.665 -12.398 -5.039 1.00 92.69 92 LYS A C 1
ATOM 755 O O . LYS A 1 92 ? -7.077 -11.245 -4.907 1.00 9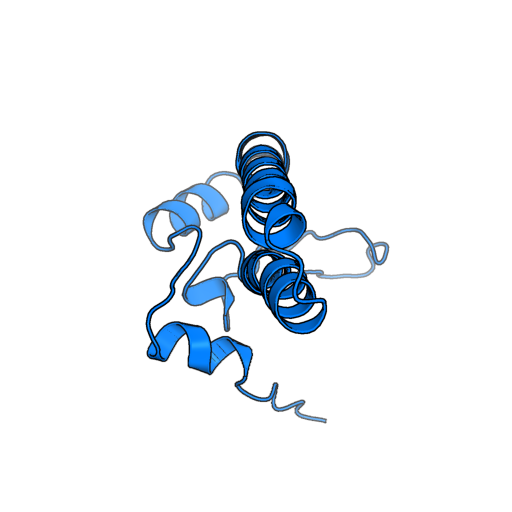2.69 92 LYS A O 1
ATOM 760 N N . LYS A 1 93 ? -7.065 -13.204 -6.025 1.00 88.81 93 LYS A N 1
ATOM 761 C CA . LYS A 1 93 ? -7.974 -12.800 -7.112 1.00 88.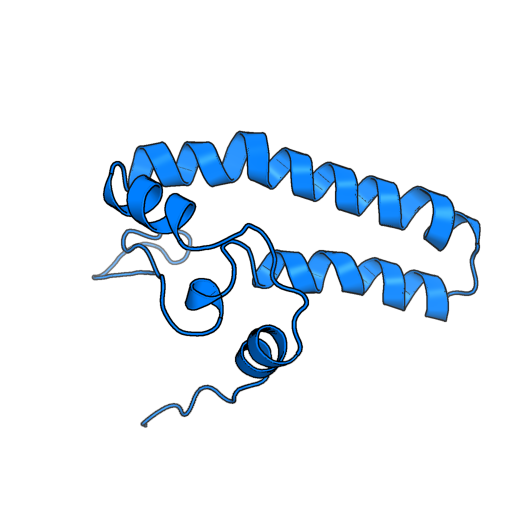81 93 LYS A CA 1
ATOM 762 C C . LYS A 1 93 ? -9.238 -12.101 -6.598 1.00 88.81 93 LYS A C 1
ATOM 764 O O . LYS A 1 93 ? -9.617 -11.063 -7.131 1.00 88.81 93 LYS A O 1
ATOM 769 N N . GLU A 1 94 ? -9.828 -12.617 -5.520 1.00 88.75 94 GLU A N 1
ATOM 770 C CA . GLU A 1 94 ? -11.026 -12.037 -4.897 1.00 88.75 94 GLU A CA 1
ATOM 771 C C . GLU A 1 94 ? -10.800 -10.613 -4.370 1.00 88.75 94 GLU A C 1
ATOM 773 O O . GLU A 1 94 ? -11.643 -9.740 -4.559 1.00 88.75 94 GLU A O 1
ATOM 778 N N . CYS A 1 95 ? -9.634 -10.347 -3.773 1.00 90.12 95 CYS A N 1
ATOM 779 C CA . CYS A 1 95 ? -9.256 -9.012 -3.315 1.00 90.12 95 CYS A CA 1
ATOM 780 C C . CYS A 1 95 ? -9.050 -8.067 -4.506 1.00 90.12 95 CYS A C 1
ATOM 782 O O . CYS A 1 95 ? -9.597 -6.967 -4.526 1.00 90.12 95 CYS A O 1
ATOM 784 N N . LEU A 1 96 ? -8.317 -8.510 -5.531 1.00 89.56 96 LEU A N 1
ATOM 785 C CA . LEU A 1 96 ? -8.040 -7.708 -6.727 1.00 89.56 96 LEU A CA 1
ATOM 786 C C . LEU A 1 96 ? -9.315 -7.350 -7.496 1.00 89.56 96 LEU A C 1
ATOM 788 O O . LEU A 1 96 ? -9.449 -6.230 -7.981 1.00 89.56 96 LEU A O 1
ATOM 792 N N . LYS A 1 97 ? -10.298 -8.256 -7.538 1.00 89.12 97 LYS A N 1
ATOM 793 C CA . LYS A 1 97 ? -11.603 -7.996 -8.160 1.00 89.12 97 LYS A CA 1
ATOM 794 C C . LYS A 1 97 ? -12.305 -6.77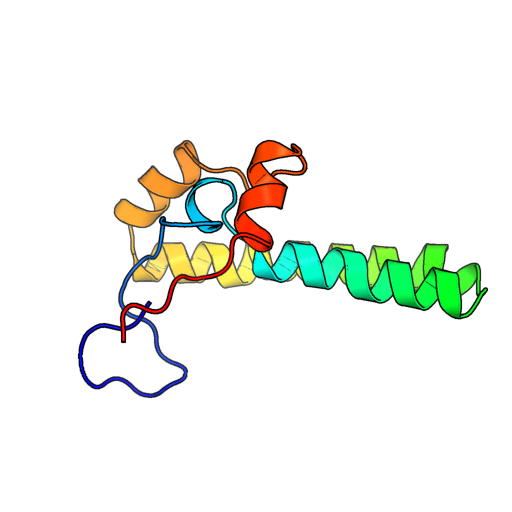6 -7.553 1.00 89.12 97 LYS A C 1
ATOM 796 O O . LYS A 1 97 ? -13.041 -6.095 -8.259 1.00 89.12 97 LYS A O 1
ATOM 801 N N . THR A 1 98 ? -12.056 -6.461 -6.279 1.00 88.06 98 THR A N 1
ATOM 802 C CA . THR A 1 98 ? -12.637 -5.273 -5.631 1.00 88.06 98 THR A CA 1
ATOM 803 C C . THR A 1 98 ? -12.020 -3.949 -6.080 1.00 88.06 98 THR A C 1
ATOM 805 O O . THR A 1 98 ? -12.697 -2.932 -5.976 1.00 88.06 98 THR A O 1
ATOM 808 N N . LEU A 1 99 ? -10.797 -3.951 -6.629 1.00 84.81 99 LEU A N 1
ATOM 809 C CA . LEU A 1 99 ? -10.158 -2.754 -7.198 1.00 84.81 99 LEU A CA 1
ATOM 810 C C . LEU A 1 99 ? -10.835 -2.325 -8.501 1.00 84.81 99 LEU A C 1
ATOM 812 O O . LEU A 1 99 ? -11.045 -1.142 -8.739 1.00 84.81 99 LEU A O 1
ATOM 816 N N . PHE A 1 100 ? -11.202 -3.306 -9.325 1.00 82.31 100 PHE A N 1
ATOM 817 C CA . PHE A 1 100 ? -11.851 -3.092 -10.620 1.00 82.31 100 PHE A CA 1
ATOM 818 C C . PHE A 1 100 ? -13.377 -3.122 -10.532 1.00 82.31 100 PHE A C 1
ATOM 820 O O . PHE A 1 100 ? -14.064 -2.977 -11.546 1.00 82.31 100 PHE A O 1
ATOM 827 N N . ARG A 1 101 ? -13.933 -3.319 -9.330 1.00 79.88 101 ARG A N 1
ATOM 828 C CA . ARG A 1 101 ? -15.376 -3.268 -9.138 1.00 79.88 101 ARG A CA 1
ATOM 829 C C . ARG A 1 101 ? -15.809 -1.821 -9.324 1.00 79.88 101 ARG A C 1
ATOM 831 O O . ARG A 1 101 ? -15.493 -0.966 -8.501 1.00 79.88 101 ARG A O 1
ATOM 838 N N . LYS A 1 102 ? -16.507 -1.565 -10.431 1.00 57.34 102 LYS A N 1
ATOM 839 C CA . LYS A 1 102 ? -17.077 -0.262 -10.774 1.00 57.34 102 LYS A CA 1
ATOM 840 C C . LYS A 1 102 ? -17.781 0.292 -9.533 1.00 57.34 102 LYS A C 1
ATOM 842 O O . LYS A 1 102 ? -18.644 -0.378 -8.966 1.00 57.34 102 LYS A O 1
ATOM 847 N N . VAL A 1 103 ? -17.373 1.477 -9.081 1.00 60.19 103 VAL A N 1
ATOM 848 C CA . VAL A 1 103 ? -18.148 2.221 -8.087 1.00 60.19 103 VAL A CA 1
ATOM 849 C C . VAL A 1 103 ? -19.455 2.560 -8.790 1.00 60.19 103 VAL A C 1
ATOM 851 O O . VAL A 1 103 ? -19.478 3.433 -9.657 1.00 60.19 103 VAL A O 1
ATOM 854 N N . GLU A 1 104 ? -20.519 1.816 -8.495 1.00 50.00 104 GLU A N 1
ATOM 855 C CA . GLU A 1 104 ? -21.876 2.219 -8.850 1.00 50.00 104 GLU A CA 1
ATOM 856 C C . GLU A 1 104 ? -22.141 3.534 -8.118 1.00 50.00 104 GLU A C 1
ATOM 858 O O . GLU A 1 104 ? -22.444 3.580 -6.927 1.00 50.00 104 GLU A O 1
ATOM 863 N N . ARG A 1 105 ? -21.897 4.639 -8.825 1.00 50.34 105 ARG A N 1
ATOM 864 C CA . ARG A 1 105 ? -22.357 5.964 -8.436 1.00 50.34 105 ARG A CA 1
ATOM 865 C C . ARG A 1 105 ? -23.876 5.916 -8.548 1.00 50.34 105 ARG A C 1
ATOM 867 O O . ARG A 1 105 ? -24.402 6.070 -9.646 1.00 50.34 105 ARG A O 1
ATOM 874 N N . ASN A 1 106 ? -24.559 5.681 -7.431 1.00 39.75 106 ASN A N 1
ATOM 875 C CA . ASN A 1 106 ? -25.948 6.103 -7.320 1.00 39.75 106 ASN A CA 1
ATOM 876 C C . ASN A 1 106 ? -25.949 7.622 -7.512 1.00 39.75 106 ASN A C 1
ATOM 878 O O . ASN A 1 106 ? -25.230 8.339 -6.808 1.00 39.75 106 ASN A O 1
ATOM 882 N N . HIS A 1 107 ? -26.625 8.040 -8.578 1.00 37.91 107 HIS A N 1
ATOM 883 C CA . HIS A 1 107 ? -26.763 9.424 -9.002 1.00 37.91 107 HIS A CA 1
ATOM 884 C C . HIS A 1 107 ? -27.719 10.181 -8.086 1.00 37.91 107 HIS A C 1
ATOM 886 O O . HIS A 1 107 ? -28.666 9.538 -7.580 1.00 37.91 107 HIS A O 1
#

pLDDT: mean 88.52, std 11.15, range [37.91, 97.69]

Secondary structure (DSSP, 8-state):
---SS--TT---S---SGGGGT-S-HHHHHHHHHHHHHHHHHT-HHIIIIIHHHHHHHHHHHIIIIIHHHHHHHHHHHHHHHHHHS-S---SHHHHHHHSS------

Foldseek 3Di:
DDDPDDDPPDHQDDDCDQLNVAAVAPVVVVVLVPQCVVCVVVVPPCSNPPVSVVVNVVVVCCCVPPVLVVCCVRPPVVSVVSPVNYYNDDPDPVSVVSVVPPPPPPD

Sequence (107 aa):
GRHGNLPRMETNRLVTEGPYRHMRHPMHLGLLFFPLAFAFLAGSPSFILIIAPAEALFMLLMIKWVEEPEALRKFGDAYRHYCRKTPWFCLKKECLKTLFRKVERNH

Radius of gyration: 16.17 Å; chains: 1; bounding box: 45×34×41 Å